Protein AF-A0A945LZU9-F1 (afdb_monomer_lite)

Sequence (55 aa):
EEEPEISILVLGAATGGKGPGPLIAALTGKLRGALKIPVTIVPGNLSDEEIRGIT

Structure (mmCIF, N/CA/C/O backbone):
data_AF-A0A945LZU9-F1
#
_entry.id   AF-A0A945LZU9-F1
#
loop_
_atom_site.group_PDB
_atom_site.id
_atom_site.type_symbol
_atom_site.label_atom_id
_atom_site.label_alt_id
_atom_site.label_comp_id
_atom_site.label_asym_id
_atom_site.label_entity_id
_atom_site.label_seq_id
_atom_site.pdbx_PDB_ins_code
_atom_site.Cartn_x
_atom_site.Cartn_y
_atom_site.Cartn_z
_atom_site.occupancy
_atom_site.B_iso_or_equiv
_atom_site.auth_seq_id
_atom_site.auth_comp_id
_atom_site.auth_asym_id
_atom_site.auth_atom_id
_atom_site.pdbx_PDB_model_num
ATOM 1 N N . GLU A 1 1 ? -5.443 12.505 14.611 1.00 67.00 1 GLU A N 1
ATOM 2 C CA . GLU A 1 1 ? -6.860 12.089 14.587 1.00 67.00 1 GLU A CA 1
ATOM 3 C C . GLU A 1 1 ? -7.070 11.202 13.370 1.00 67.00 1 GLU A C 1
ATOM 5 O O . GLU A 1 1 ? -6.210 11.206 12.497 1.00 67.00 1 GLU A O 1
ATOM 10 N N . GLU A 1 2 ? -8.115 10.381 13.347 1.00 70.06 2 GLU A N 1
ATOM 11 C CA . GLU A 1 2 ? -8.442 9.588 12.155 1.00 70.06 2 GLU A CA 1
ATOM 12 C C . GLU A 1 2 ? -9.130 10.485 11.128 1.00 70.06 2 GLU A C 1
ATOM 14 O O . GLU A 1 2 ? -10.036 11.232 11.489 1.00 70.06 2 GLU A O 1
ATOM 19 N N . GLU A 1 3 ? -8.691 10.421 9.869 1.00 81.62 3 GLU A N 1
ATOM 20 C CA . GLU A 1 3 ? -9.285 11.170 8.761 1.00 81.62 3 GLU A CA 1
ATOM 21 C C . GLU A 1 3 ? -10.311 10.285 8.039 1.00 81.62 3 GLU A C 1
ATOM 23 O O . GLU A 1 3 ? -9.921 9.418 7.253 1.00 81.62 3 GLU A O 1
ATOM 28 N N . PRO A 1 4 ? -11.621 10.462 8.291 1.00 80.69 4 PRO A N 1
ATOM 29 C CA . PRO A 1 4 ? -12.662 9.602 7.724 1.00 80.69 4 PRO A CA 1
ATOM 30 C C . PRO A 1 4 ? -12.794 9.733 6.200 1.00 80.69 4 PRO A C 1
ATOM 32 O O . PRO A 1 4 ? -13.416 8.883 5.569 1.00 80.69 4 PRO A O 1
ATOM 35 N N . GLU A 1 5 ? -12.216 10.778 5.603 1.00 87.19 5 GLU A N 1
ATOM 36 C CA . GLU A 1 5 ? -12.192 10.981 4.151 1.00 87.19 5 GLU A CA 1
ATOM 37 C C . GLU A 1 5 ? -11.169 10.067 3.449 1.00 87.19 5 GLU A C 1
ATOM 39 O O . GLU A 1 5 ? -11.316 9.757 2.263 1.00 87.19 5 GLU A O 1
ATOM 44 N N . ILE A 1 6 ? -10.155 9.569 4.169 1.00 84.75 6 ILE A N 1
ATOM 45 C CA . ILE A 1 6 ? -9.151 8.670 3.597 1.00 84.75 6 ILE A CA 1
ATOM 46 C C . ILE A 1 6 ? -9.737 7.261 3.503 1.00 84.75 6 ILE A C 1
ATOM 48 O O . ILE A 1 6 ? -9.915 6.569 4.501 1.00 84.75 6 ILE A O 1
ATOM 52 N N . SER A 1 7 ? -9.997 6.816 2.275 1.00 86.00 7 SER A N 1
ATOM 53 C CA . SER A 1 7 ? -10.668 5.534 2.014 1.00 86.00 7 SER A CA 1
ATOM 54 C C . SER A 1 7 ? -9.721 4.392 1.624 1.00 86.00 7 SER A C 1
ATOM 56 O O . SER A 1 7 ? -10.090 3.226 1.754 1.00 86.00 7 SER A O 1
ATOM 58 N N . ILE A 1 8 ? -8.509 4.689 1.138 1.00 88.94 8 ILE A N 1
ATOM 59 C CA . ILE A 1 8 ? -7.551 3.671 0.677 1.00 88.94 8 ILE A CA 1
ATOM 60 C C . ILE A 1 8 ? -6.104 4.157 0.794 1.00 88.94 8 ILE A C 1
ATOM 62 O O . ILE A 1 8 ? -5.800 5.313 0.510 1.00 88.94 8 ILE A O 1
ATOM 66 N N . LEU A 1 9 ? -5.202 3.254 1.181 1.00 87.69 9 LEU A N 1
ATOM 67 C CA . LEU A 1 9 ? -3.760 3.490 1.189 1.00 87.69 9 LEU A CA 1
ATOM 68 C C . LEU A 1 9 ? -3.099 2.708 0.052 1.00 87.69 9 LEU A C 1
ATOM 70 O O . LEU A 1 9 ? -3.124 1.478 0.051 1.00 87.69 9 LEU A O 1
ATOM 74 N N . VAL A 1 10 ? -2.475 3.406 -0.897 1.00 88.38 10 VAL A N 1
ATOM 75 C CA . VAL A 1 10 ? -1.761 2.788 -2.026 1.00 88.38 10 VAL A CA 1
ATOM 76 C C . VAL A 1 10 ? -0.252 2.900 -1.807 1.00 88.38 10 VAL A C 1
ATOM 78 O O . VAL A 1 10 ? 0.268 3.992 -1.588 1.00 88.38 10 VAL A O 1
ATOM 81 N N . LEU A 1 11 ? 0.459 1.772 -1.858 1.00 87.25 11 LEU A N 1
ATOM 82 C CA . LEU A 1 11 ? 1.899 1.676 -1.623 1.00 87.25 11 LEU A CA 1
ATOM 83 C C . LEU A 1 11 ? 2.608 1.094 -2.848 1.00 87.25 11 LEU A C 1
ATOM 85 O O . LEU A 1 11 ? 2.338 -0.037 -3.244 1.00 87.25 11 LEU A O 1
ATOM 89 N N . GLY A 1 12 ? 3.561 1.830 -3.414 1.00 85.38 12 GLY A N 1
ATOM 90 C CA . GLY A 1 12 ? 4.433 1.319 -4.474 1.00 85.38 12 GLY A CA 1
ATOM 91 C C . GLY A 1 12 ? 5.530 0.412 -3.911 1.00 85.38 12 GLY A C 1
ATOM 92 O O . GLY A 1 12 ? 6.329 0.846 -3.079 1.00 85.38 12 GLY A O 1
ATOM 93 N N . ALA A 1 13 ? 5.590 -0.842 -4.356 1.00 83.69 13 ALA A N 1
ATOM 94 C CA . ALA A 1 13 ? 6.646 -1.778 -3.996 1.00 83.69 13 ALA A CA 1
ATOM 95 C C . ALA A 1 13 ? 7.920 -1.520 -4.801 1.00 83.69 13 ALA A C 1
ATOM 97 O O . ALA A 1 13 ? 7.888 -1.351 -6.021 1.00 83.69 13 ALA A O 1
ATOM 98 N N . ALA A 1 14 ? 9.060 -1.539 -4.109 1.00 76.69 14 ALA A N 1
ATOM 99 C CA . ALA A 1 14 ? 10.365 -1.455 -4.750 1.00 76.69 14 ALA A CA 1
ATOM 10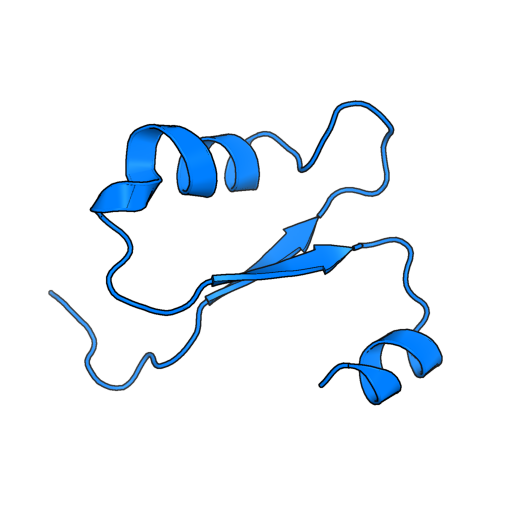0 C C . ALA A 1 14 ? 10.580 -2.631 -5.721 1.00 76.69 14 ALA A C 1
ATOM 102 O O . ALA A 1 14 ? 10.202 -3.766 -5.438 1.00 76.69 14 ALA A O 1
ATOM 103 N N . THR A 1 15 ? 11.246 -2.368 -6.843 1.00 68.19 15 THR A N 1
ATOM 104 C CA . THR A 1 15 ? 11.514 -3.346 -7.913 1.00 68.19 15 THR A CA 1
ATOM 105 C C . THR A 1 15 ? 12.729 -4.244 -7.658 1.00 68.19 15 THR A C 1
ATOM 107 O O . THR A 1 15 ? 13.016 -5.143 -8.445 1.00 68.19 15 THR A O 1
ATOM 110 N N . GLY A 1 16 ? 13.462 -4.026 -6.561 1.00 65.06 16 GLY A N 1
ATOM 111 C CA . GLY A 1 16 ? 14.643 -4.812 -6.196 1.00 65.06 16 GLY A CA 1
ATOM 112 C C . GLY A 1 16 ? 14.285 -6.088 -5.428 1.00 65.06 16 GLY A C 1
ATOM 113 O O . GLY A 1 16 ? 13.488 -6.049 -4.496 1.00 65.06 16 GLY A O 1
ATOM 114 N N . GLY A 1 17 ? 14.923 -7.216 -5.766 1.00 62.72 17 GLY A N 1
ATOM 115 C CA . GLY A 1 17 ? 14.612 -8.580 -5.293 1.00 62.72 17 GLY A CA 1
ATOM 116 C C . GLY A 1 17 ? 14.789 -8.899 -3.797 1.00 62.72 17 GLY A C 1
ATOM 117 O O . GLY A 1 17 ? 15.042 -10.048 -3.453 1.00 62.72 17 GLY A O 1
ATOM 118 N N . LYS A 1 18 ? 14.673 -7.923 -2.890 1.00 66.50 18 LYS A N 1
ATOM 119 C CA . LYS A 1 18 ? 14.732 -8.122 -1.428 1.00 66.50 18 LYS A CA 1
ATOM 120 C C . LYS A 1 18 ? 13.373 -7.977 -0.725 1.00 66.50 18 LYS A C 1
ATOM 122 O O . LYS A 1 18 ? 13.328 -7.891 0.499 1.00 66.50 18 LYS A O 1
ATOM 127 N N . GLY A 1 19 ? 12.271 -7.990 -1.477 1.00 68.56 19 GLY A N 1
ATOM 128 C CA . GLY A 1 19 ? 10.913 -7.852 -0.944 1.00 68.56 19 GLY A CA 1
ATOM 129 C C . GLY A 1 19 ? 10.386 -6.415 -1.034 1.00 68.56 19 GLY A C 1
ATOM 130 O O . GLY A 1 19 ? 11.043 -5.557 -1.619 1.00 68.56 19 GLY A O 1
ATOM 131 N N . PRO A 1 20 ? 9.209 -6.123 -0.456 1.00 73.12 20 PRO A N 1
ATOM 132 C CA . PRO A 1 20 ? 8.435 -4.910 -0.743 1.00 73.12 20 PRO A CA 1
ATOM 133 C C . PRO A 1 20 ? 9.040 -3.595 -0.196 1.00 73.12 20 PRO A C 1
ATOM 135 O O . PRO A 1 20 ? 8.388 -2.560 -0.187 1.00 73.12 20 PRO A O 1
ATOM 138 N N . GLY A 1 21 ? 10.305 -3.587 0.226 1.00 81.31 21 GLY A N 1
ATOM 139 C CA . GLY A 1 21 ? 10.975 -2.426 0.808 1.00 81.31 21 GLY A CA 1
ATOM 140 C C . GLY A 1 21 ? 10.665 -2.231 2.301 1.00 81.31 21 GLY A C 1
ATOM 141 O O . GLY A 1 21 ? 9.690 -2.777 2.827 1.00 81.31 21 GLY A O 1
ATOM 142 N N . PRO A 1 22 ? 11.504 -1.463 3.021 1.00 84.00 22 PRO A N 1
ATOM 143 C CA . PRO A 1 22 ? 11.422 -1.338 4.479 1.00 84.00 22 PRO A CA 1
ATOM 144 C C . PRO A 1 22 ? 10.117 -0.687 4.961 1.00 84.00 22 PRO A C 1
ATOM 146 O O . PRO A 1 22 ? 9.600 -1.066 6.011 1.00 84.00 22 PRO A O 1
ATOM 149 N N . LEU A 1 23 ? 9.559 0.250 4.187 1.00 83.38 23 LEU A N 1
ATOM 150 C CA . LEU A 1 23 ? 8.317 0.943 4.533 1.00 83.38 23 LEU A CA 1
ATOM 151 C C . LEU A 1 23 ? 7.110 -0.000 4.489 1.00 83.38 23 LEU A C 1
ATOM 153 O O . LEU A 1 23 ? 6.365 -0.097 5.462 1.00 83.38 23 LEU A O 1
ATOM 157 N N . ILE A 1 24 ? 6.946 -0.737 3.387 1.00 85.44 24 ILE A N 1
ATOM 158 C CA . ILE A 1 24 ? 5.834 -1.679 3.241 1.00 85.44 24 ILE A CA 1
ATOM 159 C C . ILE A 1 24 ? 5.970 -2.799 4.270 1.00 85.44 24 ILE A C 1
ATOM 161 O O . ILE A 1 24 ? 4.995 -3.107 4.941 1.00 85.44 24 ILE A O 1
ATOM 165 N N . ALA A 1 25 ? 7.177 -3.329 4.497 1.00 86.19 25 ALA A N 1
ATOM 166 C CA . ALA A 1 25 ? 7.403 -4.357 5.514 1.00 86.19 25 ALA A CA 1
ATOM 167 C C . ALA A 1 25 ? 7.028 -3.898 6.939 1.00 86.19 25 ALA A C 1
ATOM 169 O O . ALA A 1 25 ? 6.481 -4.682 7.719 1.00 86.19 25 ALA A O 1
ATOM 170 N N . ALA A 1 26 ? 7.286 -2.635 7.295 1.00 86.50 26 ALA A N 1
ATOM 171 C CA . ALA A 1 26 ? 6.873 -2.078 8.582 1.00 86.50 26 ALA A CA 1
ATOM 172 C C . ALA A 1 26 ? 5.343 -1.948 8.690 1.00 86.50 26 ALA A C 1
ATOM 174 O O . ALA A 1 26 ? 4.766 -2.330 9.714 1.00 86.50 26 ALA A O 1
ATOM 175 N N . LEU A 1 27 ? 4.699 -1.462 7.621 1.00 85.69 27 LEU A N 1
ATOM 176 C CA . LEU A 1 27 ? 3.253 -1.233 7.545 1.00 85.69 27 LEU A CA 1
ATOM 177 C C . LEU A 1 27 ? 2.446 -2.537 7.521 1.00 85.69 27 LEU A C 1
ATOM 179 O O . LEU A 1 27 ? 1.488 -2.682 8.272 1.00 85.69 27 LEU A O 1
ATOM 183 N N . THR A 1 28 ? 2.853 -3.516 6.712 1.00 82.62 28 THR A N 1
ATOM 184 C CA . THR A 1 28 ? 2.162 -4.808 6.570 1.00 82.62 28 THR A CA 1
ATOM 185 C C . THR A 1 28 ? 2.578 -5.833 7.623 1.00 82.62 28 THR A C 1
ATOM 187 O O . THR A 1 28 ? 1.930 -6.870 7.759 1.00 82.62 28 THR A O 1
ATOM 190 N N . GLY A 1 29 ? 3.670 -5.572 8.345 1.00 85.38 29 GLY A N 1
ATOM 191 C CA . GLY A 1 29 ? 4.148 -6.381 9.459 1.00 85.38 29 GLY A CA 1
ATOM 192 C C . GLY A 1 29 ? 3.621 -5.856 10.790 1.00 85.38 29 GLY A C 1
ATOM 193 O O . GLY A 1 29 ? 2.479 -6.103 11.170 1.00 85.38 29 GLY A O 1
ATOM 194 N N . LYS A 1 30 ? 4.474 -5.119 11.510 1.00 83.62 30 LYS A N 1
ATOM 195 C CA . LYS A 1 30 ? 4.216 -4.671 12.889 1.00 83.62 30 LYS A CA 1
ATOM 196 C C . LYS A 1 30 ? 2.984 -3.775 13.015 1.00 83.62 30 LYS A C 1
ATOM 198 O O . LYS A 1 30 ? 2.309 -3.823 14.036 1.00 83.62 30 LYS A O 1
ATOM 203 N N . LEU A 1 31 ? 2.706 -2.963 11.997 1.00 82.50 31 LEU A N 1
ATOM 204 C CA . LEU A 1 31 ? 1.631 -1.969 12.030 1.00 82.50 31 LEU A CA 1
ATOM 205 C C . LEU A 1 31 ? 0.343 -2.445 11.349 1.00 82.50 31 LEU A C 1
ATOM 207 O O . LEU A 1 31 ? -0.612 -1.678 11.272 1.00 82.50 31 LEU A O 1
ATOM 211 N N . ARG A 1 32 ? 0.266 -3.711 10.914 1.00 80.19 32 ARG A N 1
ATOM 212 C CA . ARG A 1 32 ? -0.897 -4.237 10.182 1.00 80.19 32 ARG A CA 1
ATOM 213 C C . ARG A 1 32 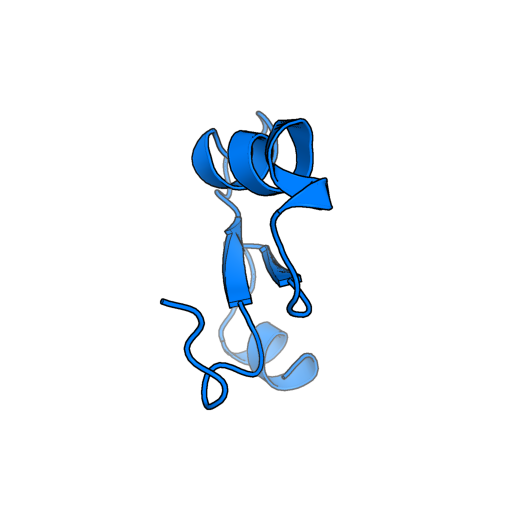? -2.214 -4.057 10.939 1.00 80.19 32 ARG A C 1
ATOM 215 O O . ARG A 1 32 ? -3.231 -3.789 10.318 1.00 80.19 32 ARG A O 1
ATOM 222 N N . GLY A 1 33 ? -2.195 -4.192 12.266 1.00 82.25 33 GLY A N 1
ATOM 223 C CA . GLY A 1 33 ? -3.382 -4.007 13.112 1.00 82.25 33 GLY A CA 1
ATOM 224 C C . GLY A 1 33 ? -3.774 -2.546 13.3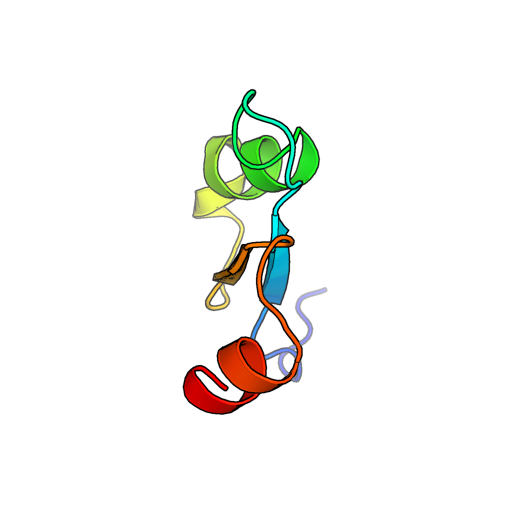59 1.00 82.25 33 GLY A C 1
ATOM 225 O O . GLY A 1 33 ? -4.874 -2.294 13.834 1.00 82.25 33 GLY A O 1
ATOM 226 N N . ALA A 1 34 ? -2.893 -1.590 13.049 1.00 85.44 34 ALA A N 1
ATOM 227 C CA . ALA A 1 34 ? -3.168 -0.160 13.181 1.00 85.44 34 ALA A CA 1
ATOM 228 C C . ALA A 1 34 ? -3.814 0.436 11.917 1.00 85.44 34 ALA A C 1
ATOM 230 O O . ALA A 1 34 ? -4.389 1.521 11.973 1.00 85.44 34 ALA A O 1
ATOM 231 N N . LEU A 1 35 ? -3.729 -0.260 10.779 1.00 85.75 35 LEU A N 1
ATOM 232 C CA . LEU A 1 35 ? -4.308 0.186 9.515 1.00 85.75 35 LEU A CA 1
ATOM 233 C C . LEU A 1 35 ? -5.794 -0.186 9.473 1.00 85.75 35 LEU A C 1
ATOM 235 O O . LEU A 1 35 ? -6.153 -1.349 9.312 1.00 85.75 35 LEU A O 1
ATOM 239 N N . LYS A 1 36 ? -6.657 0.823 9.631 1.00 85.75 36 LYS A N 1
ATOM 240 C CA . LYS A 1 36 ? -8.125 0.679 9.598 1.00 85.75 36 LYS A CA 1
ATOM 241 C C . LYS A 1 36 ? -8.733 0.783 8.199 1.00 85.75 36 LYS A C 1
ATOM 243 O O . LYS A 1 36 ? -9.934 0.592 8.040 1.00 85.75 36 LYS A O 1
ATOM 248 N N . ILE A 1 37 ? -7.911 1.093 7.204 1.00 86.69 37 ILE A N 1
ATOM 249 C CA . ILE A 1 37 ? -8.313 1.263 5.809 1.00 86.69 37 ILE A CA 1
ATOM 250 C C . ILE A 1 37 ? -7.665 0.182 4.938 1.00 86.69 37 ILE A C 1
ATOM 252 O O . ILE A 1 37 ? -6.577 -0.301 5.275 1.00 86.69 37 ILE A O 1
ATOM 256 N N . PRO A 1 38 ? -8.299 -0.205 3.820 1.00 88.50 38 PRO A N 1
ATOM 257 C CA . PRO A 1 38 ? -7.699 -1.108 2.849 1.00 88.50 38 PRO A CA 1
ATOM 258 C C . PRO A 1 38 ? -6.333 -0.606 2.365 1.00 88.50 38 PRO A C 1
ATOM 260 O O . PRO A 1 38 ? -6.148 0.584 2.099 1.00 88.50 38 PRO A O 1
ATOM 263 N N . VAL A 1 39 ? -5.386 -1.534 2.217 1.00 87.81 39 VAL A N 1
ATOM 264 C CA . VAL A 1 39 ? -4.039 -1.258 1.702 1.00 87.81 39 VAL A CA 1
ATOM 265 C C . VAL A 1 39 ? -3.856 -1.981 0.376 1.00 87.81 39 VAL A C 1
ATOM 267 O O . VAL A 1 39 ? -4.017 -3.198 0.314 1.00 87.81 39 VAL A O 1
ATOM 270 N N . THR A 1 40 ? -3.473 -1.243 -0.663 1.00 88.19 40 THR A N 1
ATOM 271 C CA . THR A 1 40 ? -3.129 -1.784 -1.984 1.00 88.19 40 THR A CA 1
ATOM 272 C C . THR A 1 40 ? -1.632 -1.652 -2.213 1.00 88.19 40 THR A C 1
ATOM 274 O O . THR A 1 40 ? -1.079 -0.565 -2.066 1.00 88.19 40 THR A O 1
ATOM 277 N N . ILE A 1 41 ? -0.967 -2.749 -2.576 1.00 85.75 41 ILE A N 1
ATOM 278 C CA . ILE A 1 41 ? 0.462 -2.756 -2.907 1.00 85.75 41 ILE A CA 1
ATOM 279 C C . ILE A 1 41 ? 0.595 -2.869 -4.425 1.00 85.75 41 ILE A C 1
ATOM 281 O O . ILE A 1 41 ? 0.203 -3.881 -4.999 1.00 85.75 41 ILE A O 1
ATOM 285 N N . VAL A 1 42 ? 1.157 -1.843 -5.061 1.00 85.88 42 VAL A N 1
ATOM 286 C CA . VAL A 1 42 ? 1.374 -1.789 -6.512 1.00 85.88 42 VAL A CA 1
ATOM 287 C C . VAL A 1 42 ? 2.829 -2.157 -6.807 1.00 85.88 42 VAL A C 1
ATOM 289 O O . VAL A 1 42 ? 3.728 -1.471 -6.317 1.00 85.88 42 VAL A O 1
ATOM 292 N N . PRO A 1 43 ? 3.110 -3.222 -7.574 1.00 83.69 43 PRO A N 1
ATOM 293 C CA . PRO A 1 43 ? 4.471 -3.547 -7.989 1.00 83.69 43 PRO A CA 1
ATOM 294 C C . PRO A 1 43 ? 5.085 -2.413 -8.821 1.00 83.69 43 PRO A C 1
ATOM 296 O O . PRO A 1 43 ? 4.499 -1.966 -9.802 1.00 83.69 43 PRO A O 1
ATOM 299 N N . GLY A 1 44 ? 6.282 -1.945 -8.458 1.00 79.19 44 GLY A N 1
ATOM 300 C CA . GLY A 1 44 ? 6.939 -0.835 -9.159 1.00 79.19 44 GLY A CA 1
ATOM 301 C C . GLY A 1 44 ? 7.507 -1.187 -10.539 1.00 79.19 44 GLY A C 1
ATOM 302 O O . GLY A 1 44 ? 8.102 -0.328 -11.180 1.00 79.19 44 GLY A O 1
ATOM 303 N N . ASN A 1 45 ? 7.406 -2.450 -10.969 1.00 80.81 45 ASN A N 1
ATOM 304 C CA . ASN A 1 45 ? 7.862 -2.916 -12.281 1.00 80.81 45 ASN A CA 1
ATOM 305 C C . ASN A 1 45 ? 6.731 -2.954 -13.317 1.00 80.81 45 ASN A C 1
ATOM 307 O O . ASN A 1 45 ? 6.978 -3.409 -14.430 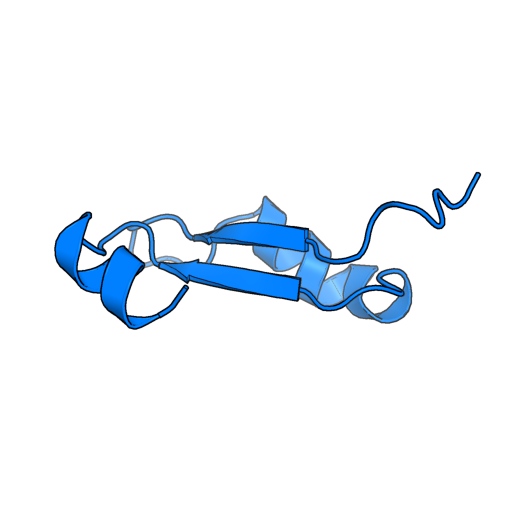1.00 80.81 45 ASN A O 1
ATOM 311 N N . LEU A 1 46 ? 5.521 -2.524 -12.946 1.00 81.12 46 LEU A N 1
ATOM 312 C CA . LEU A 1 46 ? 4.408 -2.395 -13.876 1.00 81.12 46 LEU A CA 1
ATOM 313 C C . LEU A 1 46 ? 4.608 -1.170 -14.767 1.00 81.12 46 LEU A C 1
ATOM 315 O O . LEU A 1 46 ? 4.976 -0.092 -14.300 1.00 81.12 46 LEU A O 1
ATOM 319 N N . SER A 1 47 ? 4.332 -1.344 -16.051 1.00 82.75 47 SER A N 1
ATOM 320 C CA . SER A 1 47 ? 4.146 -0.253 -16.999 1.00 82.75 47 SER A CA 1
ATOM 321 C C . SER A 1 47 ? 2.813 0.468 -16.766 1.00 82.75 47 SER A C 1
ATOM 323 O O . SER A 1 47 ? 1.876 -0.083 -16.186 1.00 82.75 47 SER A O 1
ATOM 325 N N . ASP A 1 48 ? 2.689 1.695 -17.275 1.00 80.88 48 ASP A N 1
ATOM 326 C CA . ASP A 1 48 ? 1.445 2.474 -17.197 1.00 80.88 48 ASP A CA 1
ATOM 327 C C . ASP A 1 48 ? 0.232 1.738 -17.794 1.00 80.88 48 ASP A C 1
ATOM 329 O O . ASP A 1 48 ? -0.906 1.974 -17.391 1.00 80.88 48 ASP A O 1
ATOM 333 N N . GLU A 1 49 ? 0.448 0.879 -18.791 1.00 82.69 49 GLU A N 1
ATOM 334 C CA . GLU A 1 49 ? -0.612 0.071 -19.401 1.00 82.69 49 GLU A CA 1
ATOM 335 C C . GLU A 1 49 ? -1.081 -1.041 -18.455 1.00 82.69 49 GLU A C 1
ATOM 337 O O . GLU A 1 49 ? -2.282 -1.230 -18.274 1.00 82.69 49 GLU A O 1
ATOM 342 N N . GLU A 1 50 ? -0.147 -1.701 -17.769 1.00 80.88 50 GLU A N 1
ATOM 343 C CA . GLU A 1 50 ? -0.455 -2.720 -16.763 1.00 80.88 50 GLU A CA 1
ATOM 344 C C . GLU A 1 50 ? -1.150 -2.124 -15.531 1.00 80.88 50 GLU A C 1
ATOM 346 O O . GLU A 1 50 ? -2.058 -2.746 -14.985 1.00 80.88 50 GLU A O 1
ATOM 351 N N . ILE A 1 51 ? -0.787 -0.901 -15.119 1.00 79.44 51 ILE A N 1
ATOM 352 C CA . ILE A 1 51 ? -1.448 -0.201 -14.003 1.00 79.44 51 ILE A CA 1
ATOM 353 C C . ILE A 1 51 ? -2.919 0.082 -14.336 1.00 79.44 51 ILE A C 1
ATOM 355 O O . ILE A 1 51 ? -3.794 -0.221 -13.526 1.00 79.44 51 ILE A O 1
ATOM 359 N N . ARG A 1 52 ? -3.213 0.582 -15.546 1.00 78.56 52 ARG A N 1
ATOM 360 C CA . ARG A 1 52 ? -4.591 0.870 -15.997 1.00 78.56 52 ARG A CA 1
ATOM 361 C C . ARG A 1 52 ? -5.491 -0.366 -16.078 1.00 78.56 52 ARG A C 1
ATOM 363 O O . ARG A 1 52 ? -6.705 -0.221 -16.103 1.00 78.56 52 ARG A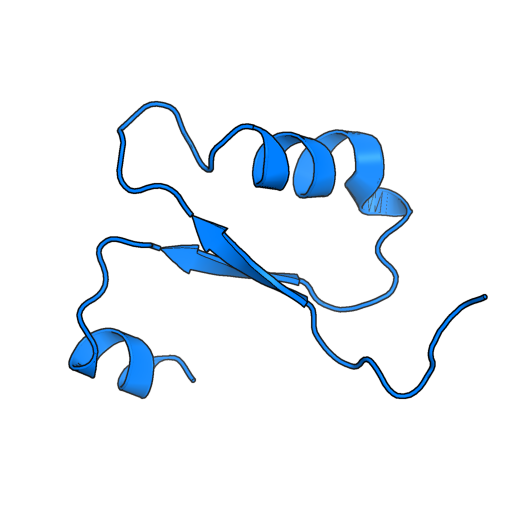 O 1
ATOM 370 N N . GLY A 1 53 ? -4.925 -1.569 -16.153 1.00 76.62 53 GLY A N 1
ATOM 371 C CA . GLY A 1 53 ? -5.701 -2.810 -16.099 1.00 76.62 53 GLY A CA 1
ATOM 372 C C . GLY A 1 53 ? -6.140 -3.210 -14.684 1.00 76.62 53 GLY A C 1
ATOM 373 O O . GLY A 1 53 ? -7.003 -4.075 -14.548 1.00 76.62 53 GLY A O 1
ATOM 374 N N . ILE A 1 54 ? -5.537 -2.624 -13.642 1.00 69.56 54 ILE A N 1
ATOM 375 C C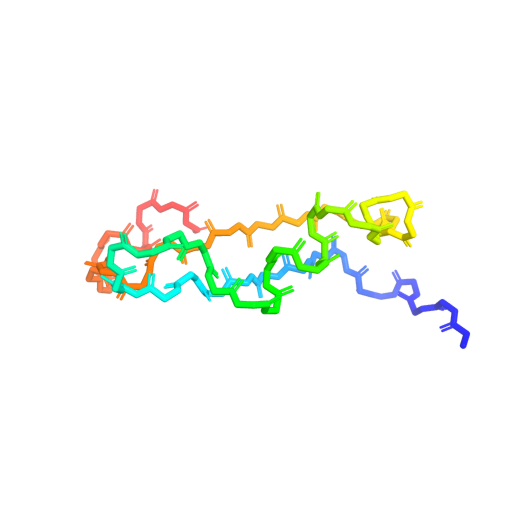A . ILE A 1 54 ? -5.697 -3.033 -12.234 1.00 69.56 54 ILE A CA 1
ATOM 376 C C . ILE A 1 54 ? -6.465 -1.982 -11.412 1.00 69.56 54 ILE A C 1
ATOM 378 O O . ILE A 1 54 ? -7.151 -2.349 -10.456 1.00 69.56 54 ILE A O 1
ATOM 382 N N . THR A 1 55 ? -6.355 -0.699 -11.771 1.00 59.84 55 THR A N 1
ATOM 383 C CA . THR A 1 55 ? -7.083 0.443 -11.176 1.00 59.84 55 THR A CA 1
ATOM 384 C C . THR A 1 55 ? -8.111 1.011 -12.132 1.00 59.84 55 THR A C 1
ATOM 386 O O . THR A 1 55 ? -9.236 1.299 -11.672 1.00 59.84 55 THR A O 1
#

pLDDT: mean 80.81, std 7.24, range [59.84, 88.94]

Secondary structure (DSSP, 8-state):
---TT---EEEEEPSSTT-SHHHHHHHHTTTTTT--S-EEEEETT--HHHHHTT-

Radius of gyration: 12.79 Å; chains: 1; bounding box: 27×21×34 Å

Foldseek 3Di:
DDDPPDAEAEAEADQDPPGRDPVVCCCVPPVVVVDPHYYHYHYPPDDPVRVVVVD